Protein AF-A0A9X3HZ80-F1 (afdb_monomer_lite)

Organism: NCBI:txid2829491

Radius of gyration: 20.19 Å; chains: 1; bounding box: 44×36×80 Å

Foldseek 3Di:
DDDDDDDPPDPPPPPPQDFDWWWKWFFAPPDVQGKIKIWIWTARPVVQKIWTKIWIDRVPPPPADIFIWTKIWGWAWADDPPDPWIKIKTWIWTWGDAPPPDDCVVDDDDDIDTFKTKIFIATRSRATAFIWMWGAGPVRDIDIDGGTGMGID

Secondary structure (DSSP, 8-state):
-----------------SPEEEEEEEE-TT-TT--EEEEEEEEETTTTEEEEEEEEE-TT-TTSPPEEEEEEEEEEEE--TT-SS-EEEEEEEEEEPPPTT--GGGSSPP-----EEEEEEE-TT--EEEEEEEEE-TT--EEEEEEEEEEE-

Sequence (153 aa):
MSETSEVNELGQSSTSHKVEHREYRIATPGVLGGVEFNLTLSIHPKTGTVSGFGEVSHPSVHLDKPHFTKLNGDATPLCVMGESECNNLIVATGYPVMPGSWDPRFGPGPALLPNVELRLLVNSQYDGIVATYTYYTEDHTPVQMENIPVQTI

Structure (mmCIF, N/CA/C/O backbone):
data_AF-A0A9X3HZ80-F1
#
_entry.id   AF-A0A9X3HZ80-F1
#
loop_
_atom_site.group_PDB
_atom_site.id
_atom_site.type_symbol
_atom_site.label_atom_id
_atom_site.label_alt_id
_atom_site.label_comp_id
_atom_site.label_asym_id
_atom_site.label_entity_id
_atom_site.label_seq_id
_atom_site.pdbx_PDB_ins_code
_atom_site.Cartn_x
_atom_site.Cartn_y
_atom_site.Cartn_z
_atom_site.occupancy
_atom_site.B_iso_or_equiv
_atom_site.auth_seq_id
_atom_site.auth_comp_id
_atom_site.auth_asym_id
_atom_site.auth_atom_id
_atom_site.pdbx_PDB_model_num
ATOM 1 N N . MET A 1 1 ? -18.987 17.104 54.423 1.00 39.19 1 MET A N 1
ATOM 2 C CA . MET A 1 1 ? -20.116 17.061 53.475 1.00 39.19 1 MET A CA 1
ATOM 3 C C . MET A 1 1 ? -19.612 16.297 52.272 1.00 39.19 1 MET A C 1
ATOM 5 O O . MET A 1 1 ? -18.586 16.675 51.726 1.00 39.19 1 MET A O 1
ATOM 9 N N . SER A 1 2 ? -20.228 15.147 52.024 1.00 42.66 2 SER A N 1
ATOM 10 C CA . SER A 1 2 ? -19.913 14.222 50.939 1.00 42.66 2 SER A CA 1
ATOM 11 C C . SER A 1 2 ? -20.705 14.618 49.698 1.00 42.66 2 SER A C 1
ATOM 13 O O . SER A 1 2 ? -21.904 14.832 49.830 1.00 42.66 2 SER A O 1
ATOM 15 N N . GLU A 1 3 ? -20.069 14.622 48.532 1.00 38.84 3 GLU A N 1
ATOM 16 C CA . GLU A 1 3 ? -20.720 14.525 47.217 1.00 38.84 3 GLU A CA 1
ATOM 17 C C . GLU A 1 3 ? -19.867 13.544 46.395 1.00 38.84 3 GLU A C 1
ATOM 19 O O . GLU A 1 3 ? -18.717 13.828 46.078 1.00 38.84 3 GLU A O 1
ATOM 24 N N . THR A 1 4 ? -20.166 12.245 46.480 1.00 39.03 4 THR A N 1
ATOM 25 C CA . THR A 1 4 ? -20.924 11.440 45.498 1.00 39.03 4 THR A CA 1
ATOM 26 C C . THR A 1 4 ? -20.359 11.462 44.084 1.00 39.03 4 THR A C 1
ATOM 28 O O . THR A 1 4 ? -20.527 12.407 43.323 1.00 39.03 4 THR A O 1
ATOM 31 N N . SER A 1 5 ? -19.735 10.332 43.762 1.00 39.97 5 SER A N 1
ATOM 32 C CA . SER A 1 5 ? -19.430 9.817 42.438 1.00 39.97 5 SER A CA 1
ATOM 33 C C . SER A 1 5 ? -20.669 9.795 41.538 1.00 39.97 5 SER A C 1
ATOM 35 O O . SER A 1 5 ? -21.685 9.221 41.924 1.00 39.97 5 SER A O 1
ATOM 37 N N . GLU A 1 6 ? -20.545 10.293 40.310 1.00 39.06 6 GLU A N 1
ATOM 38 C CA . GLU A 1 6 ? -21.387 9.858 39.193 1.00 39.06 6 GLU A CA 1
ATOM 39 C C . GLU A 1 6 ? -20.539 8.998 38.256 1.00 39.06 6 GLU A C 1
ATOM 41 O O . GLU A 1 6 ? -19.657 9.466 37.535 1.00 39.06 6 GLU A O 1
ATOM 46 N N . VAL A 1 7 ? -20.790 7.693 38.331 1.00 42.41 7 VAL A N 1
ATOM 47 C CA . VAL A 1 7 ? -20.364 6.709 37.342 1.00 42.41 7 VAL A CA 1
ATOM 48 C C . VAL A 1 7 ? -21.317 6.875 36.166 1.00 42.41 7 VAL A C 1
ATOM 50 O O . VAL A 1 7 ? -22.486 6.517 36.277 1.00 42.41 7 VAL A O 1
ATOM 53 N N . ASN A 1 8 ? -20.847 7.449 35.060 1.00 38.00 8 ASN A N 1
ATOM 54 C CA . ASN A 1 8 ? -21.639 7.473 33.838 1.00 38.00 8 ASN A CA 1
ATOM 55 C C . ASN A 1 8 ? -21.397 6.157 33.085 1.00 38.00 8 ASN A C 1
ATOM 57 O O . ASN A 1 8 ? -20.407 5.992 32.369 1.00 38.00 8 ASN A O 1
ATOM 61 N N . GLU A 1 9 ? -22.282 5.191 33.324 1.00 44.97 9 GLU A N 1
ATOM 62 C CA . GLU A 1 9 ? -22.430 3.986 32.515 1.00 44.97 9 GLU A CA 1
ATOM 63 C C . GLU A 1 9 ? -22.947 4.384 31.133 1.00 44.97 9 GLU A C 1
ATOM 65 O O . GLU A 1 9 ? -24.131 4.644 30.965 1.00 44.97 9 GLU A O 1
ATOM 70 N N . LEU A 1 10 ? -22.046 4.455 30.154 1.00 39.66 10 LEU A N 1
ATOM 71 C CA . LEU A 1 10 ? -22.286 4.204 28.728 1.00 39.66 10 LEU A CA 1
ATOM 72 C C . LEU A 1 10 ? -20.930 4.339 28.033 1.00 39.66 10 LEU A C 1
ATOM 74 O O . LEU A 1 10 ? -20.505 5.427 27.651 1.00 39.66 10 LEU A O 1
ATOM 78 N N . GLY A 1 11 ? -20.226 3.211 27.912 1.00 37.47 11 GLY A N 1
ATOM 79 C CA . GLY A 1 11 ? -18.951 3.078 27.208 1.00 37.47 11 GLY A CA 1
ATOM 80 C C . GLY A 1 11 ? -19.094 3.287 25.702 1.00 37.47 11 GLY A C 1
ATOM 81 O O . GLY A 1 11 ? -18.886 2.369 24.914 1.00 37.47 11 GLY A O 1
ATOM 82 N N . GLN A 1 12 ? -19.454 4.498 25.288 1.00 34.72 12 GLN A N 1
ATOM 83 C CA . GLN A 1 12 ? -19.297 4.932 23.912 1.00 34.72 12 GLN A CA 1
ATOM 84 C C . GLN A 1 12 ? -17.836 5.328 23.726 1.00 34.72 12 GLN A C 1
ATOM 86 O O . GLN A 1 12 ? -17.422 6.445 24.034 1.00 34.72 12 GLN A O 1
ATOM 91 N N . SER A 1 13 ? -17.050 4.362 23.241 1.00 41.12 13 SER A N 1
ATOM 92 C CA . SER A 1 13 ? -15.762 4.625 22.606 1.00 41.12 13 SER A CA 1
ATOM 93 C C . SER A 1 13 ? -15.963 5.7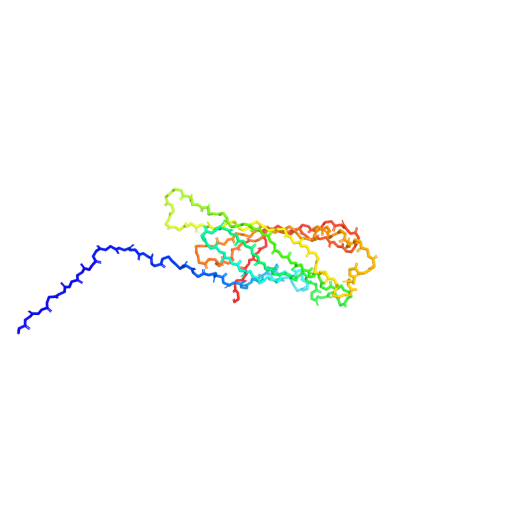72 21.622 1.00 41.12 13 SER A C 1
ATOM 95 O O . SER A 1 13 ? -16.807 5.683 20.726 1.00 41.12 13 SER A O 1
ATOM 97 N N . SER A 1 14 ? -15.259 6.883 21.834 1.00 40.44 14 SER A N 1
ATOM 98 C CA . SER A 1 14 ? -15.323 8.046 20.963 1.00 40.44 14 SER A CA 1
ATOM 99 C C . SER A 1 14 ? -14.805 7.633 19.588 1.00 40.44 14 SER A C 1
ATOM 101 O O . SER A 1 14 ? -13.603 7.658 19.331 1.00 40.44 14 SER A O 1
ATOM 103 N N . THR A 1 15 ? -15.698 7.196 18.703 1.00 48.59 15 THR A N 1
ATOM 104 C CA . THR A 1 15 ? -15.332 6.823 17.339 1.00 48.59 15 THR A CA 1
ATOM 105 C C . THR A 1 15 ? -14.765 8.057 16.655 1.00 48.59 15 THR A C 1
ATOM 107 O O . THR A 1 15 ? -15.499 9.008 16.376 1.00 48.59 15 THR A O 1
ATOM 110 N N . SER A 1 16 ? -13.449 8.054 16.440 1.00 49.38 16 SER A N 1
ATOM 111 C CA . SER A 1 16 ? -12.692 9.080 15.729 1.00 49.38 16 SER A CA 1
ATOM 112 C C . SER A 1 16 ? -13.382 9.373 14.394 1.00 49.38 16 SER A C 1
ATOM 114 O O . SER A 1 16 ? -13.438 8.537 13.499 1.00 49.38 16 SER A O 1
ATOM 116 N N . HIS A 1 17 ? -13.974 10.562 14.268 1.00 57.38 17 HIS A N 1
ATOM 117 C CA . HIS A 1 17 ? -14.507 11.083 13.001 1.00 57.38 17 HIS A CA 1
ATOM 118 C C . HIS A 1 17 ? -13.388 11.630 12.102 1.00 57.38 17 HIS A C 1
ATOM 120 O O . HIS A 1 17 ? -13.654 12.304 11.106 1.00 57.38 17 HIS A O 1
ATOM 126 N N . LYS A 1 18 ? -12.137 11.407 12.501 1.00 82.69 18 LYS A N 1
ATOM 127 C CA . LYS A 1 18 ? -10.953 11.968 11.887 1.00 82.69 18 LYS A CA 1
ATOM 128 C C . LYS A 1 18 ? -10.487 11.037 10.775 1.00 82.69 18 LYS A C 1
ATOM 130 O O . LYS A 1 18 ? -10.573 9.819 10.892 1.00 82.69 18 LYS A O 1
ATOM 135 N N . VAL A 1 19 ? -10.002 11.635 9.694 1.00 89.38 19 VAL A N 1
ATOM 136 C CA . VAL A 1 19 ? -9.210 10.907 8.705 1.00 89.38 19 VAL A CA 1
ATOM 137 C C . VAL A 1 19 ? -7.959 10.404 9.416 1.00 89.38 19 VAL A C 1
ATOM 139 O O . VAL A 1 19 ? -7.249 11.185 10.056 1.00 89.38 19 VAL A O 1
ATOM 142 N N . GLU A 1 20 ? -7.723 9.101 9.341 1.00 92.19 20 GLU A N 1
ATOM 143 C CA . GLU A 1 20 ? -6.539 8.478 9.916 1.00 92.19 20 GLU A CA 1
ATOM 144 C C . GLU A 1 20 ? -5.425 8.526 8.875 1.00 92.19 20 GLU A C 1
ATOM 146 O O . GLU A 1 20 ? -5.555 7.984 7.777 1.00 92.19 20 GLU A O 1
ATOM 151 N N . HIS A 1 21 ? -4.334 9.203 9.216 1.00 94.75 21 HIS A N 1
ATOM 152 C CA . HIS A 1 21 ? -3.118 9.207 8.414 1.00 94.75 21 HIS A CA 1
ATOM 153 C C . HIS A 1 21 ? -2.158 8.171 8.991 1.00 94.75 21 HIS A C 1
ATOM 155 O O . HIS A 1 21 ? -1.923 8.153 10.206 1.00 94.75 21 HIS A O 1
ATOM 161 N N . ARG A 1 22 ? -1.649 7.288 8.133 1.00 95.81 22 ARG A N 1
ATOM 162 C CA . ARG A 1 22 ? -0.720 6.222 8.514 1.00 95.81 22 ARG A CA 1
ATOM 163 C C . ARG A 1 22 ? 0.377 6.073 7.476 1.00 95.81 22 ARG A C 1
ATOM 165 O O . ARG A 1 22 ? 0.118 6.121 6.271 1.00 95.81 22 ARG A O 1
ATOM 172 N N . GLU A 1 23 ? 1.586 5.868 7.974 1.00 97.25 23 GLU A N 1
ATOM 173 C CA . GLU A 1 23 ? 2.748 5.517 7.177 1.00 97.25 23 GLU A CA 1
ATOM 174 C C . GLU A 1 23 ? 3.092 4.051 7.420 1.00 97.25 23 GLU A C 1
ATOM 176 O O . GLU A 1 23 ? 3.059 3.570 8.554 1.00 97.25 23 GLU A O 1
ATOM 181 N N . TYR A 1 24 ? 3.387 3.331 6.342 1.00 97.19 24 TYR A N 1
ATOM 182 C CA . TYR A 1 24 ? 3.745 1.922 6.405 1.00 97.19 24 TYR A CA 1
ATOM 183 C C . TYR A 1 24 ? 5.024 1.661 5.630 1.00 97.19 24 TYR A C 1
ATOM 185 O O . TYR A 1 24 ? 5.209 2.176 4.528 1.00 97.19 24 TYR A O 1
ATOM 193 N N . ARG A 1 25 ? 5.856 0.774 6.168 1.00 95.88 25 ARG A N 1
ATOM 194 C CA . ARG A 1 25 ? 6.965 0.150 5.453 1.00 95.88 25 ARG A CA 1
ATOM 195 C C . ARG A 1 25 ? 6.717 -1.340 5.332 1.00 95.88 25 ARG A C 1
ATOM 197 O O . ARG A 1 25 ? 6.588 -2.045 6.332 1.00 95.88 25 ARG A O 1
ATOM 204 N N . ILE A 1 26 ? 6.663 -1.815 4.095 1.00 95.44 26 ILE A N 1
ATOM 205 C CA . ILE A 1 26 ? 6.499 -3.224 3.750 1.00 95.44 26 ILE A CA 1
ATOM 206 C C . ILE A 1 26 ? 7.837 -3.709 3.205 1.00 95.44 26 ILE A C 1
ATOM 208 O O . ILE A 1 26 ? 8.241 -3.336 2.104 1.00 95.44 26 ILE A O 1
ATOM 212 N N . ALA A 1 27 ? 8.543 -4.522 3.981 1.00 92.88 27 ALA A N 1
ATOM 213 C CA . ALA A 1 27 ? 9.862 -5.017 3.611 1.00 92.88 27 ALA A CA 1
ATOM 214 C C . ALA A 1 27 ? 10.071 -6.425 4.162 1.00 92.88 27 ALA A C 1
ATOM 216 O O . ALA A 1 27 ? 9.600 -6.756 5.252 1.00 92.88 27 ALA A O 1
ATOM 217 N N . THR A 1 28 ? 10.807 -7.256 3.423 1.00 84.94 28 THR A N 1
ATOM 218 C CA . THR A 1 28 ? 11.147 -8.602 3.902 1.00 84.94 28 THR A CA 1
ATOM 219 C C . THR A 1 28 ? 12.203 -8.489 5.009 1.00 84.94 28 THR A C 1
ATOM 221 O O . THR A 1 28 ? 13.305 -8.000 4.740 1.00 84.94 28 THR A O 1
ATOM 224 N N . PRO A 1 29 ? 11.925 -8.929 6.251 1.00 76.62 29 PRO A N 1
ATOM 225 C CA . PRO A 1 29 ? 12.876 -8.788 7.347 1.00 76.62 29 PRO A CA 1
ATOM 226 C C . PRO A 1 29 ? 14.183 -9.531 7.067 1.00 76.62 29 PRO A C 1
ATOM 228 O O . PRO A 1 29 ? 14.177 -10.674 6.615 1.00 76.62 29 PRO A O 1
ATOM 231 N N . GLY A 1 30 ? 15.316 -8.892 7.365 1.00 73.81 30 GLY A N 1
ATOM 232 C CA . GLY A 1 30 ? 16.637 -9.520 7.260 1.00 73.81 30 GLY A CA 1
ATOM 233 C C . GLY A 1 30 ? 17.168 -9.707 5.834 1.00 73.81 30 GLY A C 1
ATOM 234 O O . GLY A 1 30 ? 18.281 -10.206 5.678 1.00 73.81 30 GLY A O 1
ATOM 235 N N . VAL A 1 31 ? 16.433 -9.278 4.803 1.00 80.94 31 VAL A N 1
ATOM 236 C CA . VAL A 1 31 ? 16.912 -9.297 3.415 1.00 80.94 31 VAL A CA 1
ATOM 237 C C . VAL A 1 31 ? 17.559 -7.956 3.092 1.00 80.94 31 VAL A C 1
ATOM 239 O O . VAL A 1 31 ? 16.886 -6.980 2.764 1.00 80.94 31 VAL A O 1
ATOM 242 N N . LEU A 1 32 ? 18.888 -7.900 3.191 1.00 75.12 32 LEU A N 1
ATOM 243 C CA . LEU A 1 32 ? 19.647 -6.722 2.777 1.00 75.12 32 LEU A CA 1
ATOM 244 C C . LEU A 1 32 ? 19.458 -6.489 1.276 1.00 75.12 32 LEU A C 1
ATOM 246 O O . LEU A 1 32 ? 19.802 -7.346 0.464 1.00 75.12 32 LEU A O 1
ATOM 250 N N . GLY A 1 33 ? 18.929 -5.320 0.916 1.00 76.12 33 GLY A N 1
ATOM 251 C CA . GLY A 1 33 ? 18.688 -4.965 -0.480 1.00 76.12 33 GLY A CA 1
ATOM 252 C C . GLY A 1 33 ? 17.425 -5.518 -1.109 1.00 76.12 33 GLY A C 1
ATOM 253 O O . GLY A 1 33 ? 17.280 -5.403 -2.325 1.00 76.12 33 GLY A O 1
ATOM 254 N N . GLY A 1 34 ? 16.553 -6.141 -0.314 1.00 84.69 34 GLY A N 1
ATOM 255 C CA . GLY A 1 34 ? 15.253 -6.596 -0.784 1.00 84.69 34 GLY A CA 1
ATOM 256 C C . GLY A 1 34 ? 14.356 -5.433 -1.202 1.00 84.69 34 GLY A C 1
ATOM 257 O O . GLY A 1 34 ? 14.612 -4.282 -0.858 1.00 84.69 34 GLY A O 1
ATOM 258 N N . VAL A 1 35 ? 13.293 -5.755 -1.935 1.00 90.00 35 VAL A N 1
ATOM 259 C CA . VAL A 1 35 ? 12.263 -4.784 -2.313 1.00 90.00 35 VAL A CA 1
ATOM 260 C C . VAL A 1 35 ? 11.644 -4.177 -1.057 1.00 90.00 35 VAL A C 1
ATOM 262 O O . VAL A 1 35 ? 11.242 -4.905 -0.141 1.00 90.00 35 VAL A O 1
ATOM 265 N N . GLU A 1 36 ? 11.538 -2.855 -1.037 1.00 93.00 36 GLU A N 1
ATOM 266 C CA . GLU A 1 36 ? 10.818 -2.113 -0.010 1.00 93.00 36 GLU A CA 1
ATOM 267 C C . GLU A 1 36 ? 9.657 -1.360 -0.645 1.00 93.00 36 GLU A C 1
ATOM 269 O O . GLU A 1 36 ? 9.813 -0.732 -1.692 1.00 93.00 36 GLU A O 1
ATOM 274 N N . PHE A 1 37 ? 8.497 -1.400 0.006 1.00 95.50 37 PHE A N 1
ATOM 275 C CA . PHE A 1 37 ? 7.336 -0.620 -0.390 1.00 95.50 37 PHE A CA 1
ATOM 276 C C . PHE A 1 37 ? 6.906 0.293 0.759 1.00 95.50 37 PHE A C 1
ATOM 278 O O . PHE A 1 37 ? 6.362 -0.162 1.768 1.00 95.50 37 PHE A O 1
ATOM 285 N N . ASN A 1 38 ? 7.183 1.586 0.598 1.00 96.31 38 ASN A N 1
ATOM 286 C CA . ASN A 1 38 ? 6.800 2.629 1.543 1.00 96.31 38 ASN A CA 1
ATOM 287 C C . ASN A 1 38 ? 5.456 3.225 1.128 1.00 96.31 38 ASN A C 1
ATOM 289 O O . ASN A 1 38 ? 5.234 3.496 -0.051 1.00 96.31 38 ASN A O 1
ATOM 293 N N . LEU A 1 39 ? 4.561 3.423 2.089 1.00 97.38 39 LEU A N 1
ATOM 294 C CA . LEU A 1 39 ? 3.192 3.872 1.872 1.00 97.38 39 LEU A CA 1
ATOM 295 C C . LEU A 1 39 ? 2.853 5.030 2.799 1.00 97.38 39 LEU A C 1
ATOM 297 O O . LEU A 1 39 ? 3.147 4.979 3.989 1.00 97.38 39 LEU A O 1
ATOM 301 N N . THR A 1 40 ? 2.110 5.999 2.279 1.00 97.81 40 THR A N 1
ATOM 302 C CA . THR A 1 40 ? 1.428 7.022 3.076 1.00 97.81 40 THR A CA 1
ATOM 303 C C . THR A 1 40 ? -0.047 6.991 2.714 1.00 97.81 40 THR A C 1
ATOM 305 O O . THR A 1 40 ? -0.425 7.376 1.604 1.00 97.81 40 THR A O 1
ATOM 308 N N . LEU A 1 41 ? -0.890 6.520 3.635 1.00 97.38 41 LEU A N 1
ATOM 309 C CA . LEU A 1 41 ? -2.325 6.346 3.420 1.00 97.38 41 LEU A CA 1
ATOM 310 C C . LEU A 1 41 ? -3.139 7.310 4.285 1.00 97.38 41 LEU A C 1
ATOM 312 O O . LEU A 1 41 ? -2.831 7.571 5.445 1.00 97.38 41 LEU A O 1
ATOM 316 N N . SER A 1 42 ? -4.212 7.822 3.694 1.00 97.25 42 SER A N 1
ATOM 317 C CA . SER A 1 42 ? -5.297 8.541 4.355 1.00 97.25 42 SER A CA 1
ATOM 318 C C . SER A 1 42 ? -6.537 7.663 4.305 1.00 97.25 42 SER A C 1
ATOM 320 O O . SER A 1 42 ? -7.053 7.358 3.225 1.00 97.25 42 SER A O 1
ATOM 322 N N . ILE A 1 43 ? -6.998 7.246 5.474 1.00 95.44 43 ILE A N 1
ATOM 323 C CA . ILE A 1 43 ? -8.074 6.279 5.641 1.00 95.44 43 ILE A CA 1
ATOM 324 C C . ILE A 1 43 ? -9.275 7.015 6.213 1.00 95.44 43 ILE A C 1
ATOM 326 O O . ILE A 1 43 ? -9.158 7.741 7.201 1.00 95.44 43 ILE A 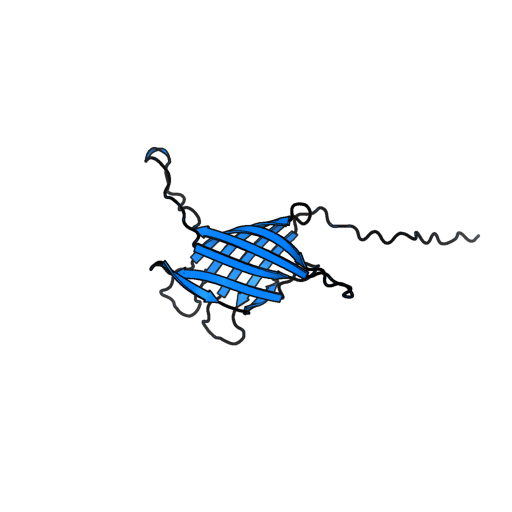O 1
ATOM 330 N N . HIS A 1 44 ? -10.432 6.847 5.579 1.00 94.06 44 HIS A N 1
ATOM 331 C CA . HIS A 1 44 ? -11.684 7.459 6.004 1.00 94.06 44 HIS A CA 1
ATOM 332 C C . HIS A 1 44 ? -12.589 6.378 6.608 1.00 94.06 44 HIS A C 1
ATOM 334 O O . HIS A 1 44 ? -13.313 5.713 5.865 1.00 94.06 44 HIS A O 1
ATOM 340 N N . PRO A 1 45 ? -12.617 6.201 7.944 1.00 87.44 45 PRO A N 1
ATOM 341 C CA . PRO A 1 45 ? -13.303 5.063 8.564 1.00 87.44 45 PRO A CA 1
ATOM 342 C C . PRO A 1 45 ? -14.812 5.018 8.285 1.00 87.44 45 PRO A C 1
ATOM 344 O O . PRO A 1 45 ? -15.415 3.953 8.300 1.00 87.44 45 PRO A O 1
ATOM 347 N N . LYS A 1 46 ? -15.437 6.175 8.024 1.00 87.12 46 LYS A N 1
ATOM 348 C CA . LYS A 1 46 ? -16.880 6.270 7.754 1.00 87.12 46 LYS A CA 1
ATOM 349 C C . LYS A 1 46 ? -17.273 5.809 6.359 1.00 87.12 46 LYS A C 1
ATOM 351 O O . LYS A 1 46 ? -18.314 5.187 6.192 1.00 87.12 46 LYS A O 1
ATOM 356 N N . THR A 1 47 ? -16.495 6.204 5.361 1.00 91.56 47 THR A N 1
ATOM 357 C CA . THR A 1 47 ? -16.767 5.874 3.958 1.00 91.56 47 THR A CA 1
ATOM 358 C C . THR A 1 47 ? -16.086 4.576 3.553 1.00 91.56 47 THR A C 1
ATOM 360 O O . THR A 1 47 ? -16.404 4.041 2.501 1.00 91.56 47 THR A O 1
ATOM 363 N N . GLY A 1 48 ? -15.136 4.093 4.360 1.00 91.06 48 GLY A N 1
ATOM 364 C CA . GLY A 1 48 ? -14.246 3.002 3.996 1.00 91.06 48 GLY A CA 1
ATOM 365 C C . GLY A 1 48 ? -13.226 3.411 2.937 1.00 91.06 48 GLY A C 1
ATOM 366 O O . GLY A 1 48 ? -12.441 2.581 2.525 1.00 91.06 48 GLY A O 1
ATOM 367 N N . THR A 1 49 ? -13.178 4.664 2.486 1.00 96.31 49 THR A N 1
ATOM 368 C CA . THR A 1 49 ? -12.310 5.036 1.362 1.00 96.31 49 THR A CA 1
ATOM 369 C C . THR A 1 49 ? -10.871 5.252 1.814 1.00 96.31 49 THR A C 1
ATOM 371 O O . THR A 1 49 ? -10.609 5.946 2.805 1.00 96.31 49 THR A O 1
ATOM 374 N N . VAL A 1 50 ? -9.932 4.735 1.031 1.00 96.94 50 VAL A N 1
ATOM 375 C CA . VAL A 1 50 ? -8.491 4.875 1.233 1.00 96.94 50 VAL A CA 1
ATOM 376 C C . VAL A 1 50 ? -7.883 5.588 0.036 1.00 96.94 50 VAL A C 1
ATOM 378 O O . VAL A 1 50 ? -8.148 5.261 -1.119 1.00 96.94 50 VAL A O 1
ATOM 381 N N . SER A 1 51 ? -7.031 6.565 0.312 1.00 97.50 51 SER A N 1
ATOM 382 C CA . SER A 1 51 ? -6.255 7.259 -0.713 1.00 97.50 51 SER A CA 1
ATOM 383 C C . SER A 1 51 ? -4.856 7.526 -0.202 1.00 97.50 51 SER A C 1
ATOM 385 O O . SER A 1 51 ? -4.683 7.773 0.989 1.00 97.50 51 SER A O 1
ATOM 387 N N . GLY A 1 52 ? -3.863 7.537 -1.077 1.00 96.56 52 GLY A N 1
ATOM 388 C CA . GLY A 1 52 ? -2.501 7.775 -0.640 1.00 96.56 52 GLY A CA 1
ATOM 389 C C . GLY A 1 52 ? -1.483 7.710 -1.755 1.00 96.56 52 GLY A C 1
ATOM 390 O O . GLY A 1 52 ? -1.812 7.775 -2.941 1.00 96.56 52 GLY A O 1
ATOM 391 N N . PHE A 1 53 ? -0.237 7.561 -1.342 1.00 97.19 53 PHE A N 1
ATOM 392 C CA . PHE A 1 53 ? 0.900 7.397 -2.229 1.00 97.19 53 PHE A CA 1
ATOM 393 C C . PHE A 1 53 ? 1.753 6.236 -1.756 1.00 97.19 53 PHE A C 1
ATOM 395 O O . PHE A 1 53 ? 1.707 5.848 -0.587 1.00 97.19 53 PHE A O 1
ATOM 402 N N . GLY A 1 54 ? 2.523 5.689 -2.682 1.00 96.12 54 GLY A N 1
ATOM 403 C CA . GLY A 1 54 ? 3.489 4.663 -2.376 1.00 96.12 54 GLY A CA 1
ATOM 404 C C . GLY A 1 54 ? 4.713 4.733 -3.273 1.00 96.12 54 GLY A C 1
ATOM 405 O O . GLY A 1 54 ? 4.665 5.277 -4.379 1.00 96.12 54 GLY A O 1
ATOM 406 N N . GLU A 1 55 ? 5.798 4.161 -2.775 1.00 95.06 55 GLU A N 1
ATOM 407 C CA . GLU A 1 55 ? 7.085 4.062 -3.447 1.00 95.06 55 GLU A CA 1
ATOM 408 C C . GLU A 1 55 ? 7.632 2.645 -3.282 1.00 95.06 55 GLU A C 1
ATOM 410 O O . GLU A 1 55 ? 7.960 2.230 -2.168 1.00 95.06 55 GLU A O 1
ATOM 415 N N . VAL A 1 56 ? 7.735 1.913 -4.392 1.00 93.00 56 VAL A N 1
ATOM 416 C CA . VAL A 1 56 ? 8.452 0.633 -4.437 1.00 93.00 56 VAL A CA 1
ATOM 417 C C . VAL A 1 56 ? 9.896 0.914 -4.841 1.00 93.00 56 VAL A C 1
ATOM 419 O O . VAL A 1 56 ? 10.131 1.517 -5.888 1.00 93.00 56 VAL A O 1
ATOM 422 N N . SER A 1 57 ? 10.865 0.493 -4.033 1.00 91.00 57 SER A N 1
ATOM 423 C CA . SER A 1 57 ? 12.292 0.720 -4.284 1.00 91.00 57 SER A CA 1
ATOM 424 C C . SER A 1 57 ? 13.139 -0.527 -4.018 1.00 91.00 57 SER A C 1
ATOM 426 O O . SER A 1 57 ? 12.757 -1.412 -3.250 1.00 91.00 57 SER A O 1
ATOM 428 N N . HIS A 1 58 ? 14.313 -0.577 -4.655 1.00 86.12 58 HIS A N 1
ATOM 429 C CA . HIS A 1 58 ? 15.326 -1.620 -4.481 1.00 86.12 58 HIS A CA 1
ATOM 430 C C . HIS A 1 58 ? 16.618 -0.995 -3.932 1.00 86.12 58 HIS A C 1
ATOM 432 O O . HIS A 1 58 ? 17.493 -0.610 -4.710 1.00 86.12 58 HIS A O 1
ATOM 438 N N . PRO A 1 59 ? 16.788 -0.901 -2.601 1.00 75.19 59 PRO A N 1
ATOM 439 C CA . PRO A 1 59 ? 17.890 -0.155 -1.989 1.00 75.19 59 PRO A CA 1
ATOM 440 C C . PRO A 1 59 ? 19.291 -0.602 -2.433 1.00 75.19 59 PRO A C 1
ATOM 442 O O . PRO A 1 59 ? 20.218 0.205 -2.445 1.00 75.19 59 PRO A O 1
ATOM 445 N N . SER A 1 60 ? 19.461 -1.875 -2.811 1.00 68.75 60 SER A N 1
ATOM 446 C CA . SER A 1 60 ? 20.758 -2.419 -3.248 1.00 68.75 60 SER A CA 1
ATOM 447 C C . SER A 1 60 ? 20.983 -2.410 -4.758 1.00 68.75 60 SER A C 1
ATOM 449 O O . SER A 1 60 ? 22.093 -2.709 -5.199 1.00 68.75 60 SER A O 1
ATOM 451 N N . VAL A 1 61 ? 19.976 -2.069 -5.566 1.00 66.38 61 VAL A N 1
ATOM 452 C CA . VAL A 1 61 ? 20.105 -2.009 -7.026 1.00 66.38 61 VAL A CA 1
ATOM 453 C C . VAL A 1 61 ? 20.168 -0.543 -7.430 1.00 66.38 61 VAL A C 1
ATOM 455 O O . VAL A 1 61 ? 19.168 0.079 -7.755 1.00 66.38 61 VAL A O 1
ATOM 458 N N . HIS A 1 62 ? 21.377 0.021 -7.429 1.00 57.34 62 HIS A N 1
ATOM 459 C CA . HIS A 1 62 ? 21.627 1.450 -7.682 1.00 57.34 62 HIS A CA 1
ATOM 460 C C . HIS A 1 62 ? 21.146 1.952 -9.068 1.00 57.34 62 HIS A C 1
ATOM 462 O O . HIS A 1 62 ? 21.157 3.155 -9.338 1.00 57.34 62 HIS A O 1
ATOM 468 N N . LEU A 1 63 ? 20.767 1.035 -9.960 1.00 59.03 63 LEU A N 1
ATOM 469 C CA . LEU A 1 63 ? 20.275 1.314 -11.309 1.00 59.03 63 LEU A CA 1
ATOM 470 C C . LEU A 1 63 ? 18.749 1.292 -11.418 1.00 59.03 63 LEU A C 1
ATOM 472 O O . LEU A 1 63 ? 18.234 1.778 -12.423 1.00 59.03 63 LEU A O 1
ATOM 476 N N . ASP A 1 64 ? 18.043 0.747 -10.426 1.00 68.56 64 ASP A N 1
ATOM 477 C CA . ASP A 1 64 ? 16.595 0.618 -10.502 1.00 68.56 64 ASP A CA 1
ATOM 478 C C . ASP A 1 64 ? 15.928 1.867 -9.926 1.00 68.56 64 ASP A C 1
ATOM 480 O O . ASP A 1 64 ? 16.220 2.298 -8.805 1.00 68.56 64 ASP A O 1
ATOM 484 N N . LYS A 1 65 ? 15.078 2.509 -10.726 1.00 76.25 65 LYS A N 1
ATOM 485 C CA . LYS A 1 65 ? 14.395 3.730 -10.296 1.00 76.25 65 LYS A CA 1
ATOM 486 C C . LYS A 1 65 ? 13.238 3.359 -9.372 1.00 76.25 65 LYS A C 1
ATOM 488 O O . LYS A 1 65 ? 12.543 2.384 -9.642 1.00 76.25 65 LYS A O 1
ATOM 493 N N . PRO A 1 66 ? 12.962 4.156 -8.328 1.00 84.12 66 PRO A N 1
ATOM 494 C CA . PRO A 1 66 ? 11.778 3.926 -7.519 1.00 84.12 66 PRO A CA 1
ATOM 495 C C . PRO A 1 66 ? 10.500 4.035 -8.358 1.00 84.12 66 PRO A C 1
ATOM 497 O O . PRO A 1 66 ? 10.338 4.959 -9.164 1.00 84.12 66 PRO A O 1
ATOM 500 N N . HIS A 1 67 ? 9.571 3.109 -8.139 1.00 88.12 67 HIS A N 1
ATOM 501 C CA . HIS A 1 67 ? 8.252 3.131 -8.753 1.00 88.12 67 HIS A CA 1
ATOM 502 C C . HIS A 1 67 ? 7.287 3.888 -7.846 1.00 88.12 67 HIS A C 1
ATOM 504 O O . HIS A 1 67 ? 6.824 3.374 -6.825 1.00 88.12 67 HIS A O 1
ATOM 510 N N . PHE A 1 68 ? 6.956 5.114 -8.242 1.00 92.19 68 PHE A N 1
ATOM 511 C CA . PHE A 1 68 ? 5.972 5.930 -7.539 1.00 92.19 68 PHE A CA 1
ATOM 512 C C . PHE A 1 68 ? 4.554 5.606 -7.995 1.00 92.19 68 PHE A C 1
ATOM 514 O O . PHE A 1 68 ? 4.266 5.463 -9.189 1.00 92.19 68 PHE A O 1
ATOM 521 N N . THR A 1 69 ? 3.641 5.542 -7.036 1.00 94.56 69 THR A N 1
ATOM 522 C CA . THR A 1 69 ? 2.237 5.259 -7.297 1.00 94.56 69 THR A CA 1
ATOM 523 C C . THR A 1 69 ? 1.318 6.129 -6.450 1.00 94.56 69 THR A C 1
ATOM 525 O O . THR A 1 69 ? 1.604 6.435 -5.292 1.00 94.56 69 THR A O 1
ATOM 528 N N . LYS A 1 70 ? 0.194 6.542 -7.034 1.00 95.88 70 LYS A N 1
ATOM 529 C CA . LYS A 1 70 ? -0.943 7.117 -6.320 1.00 95.88 70 LYS A CA 1
ATOM 530 C C . LYS A 1 70 ? -1.973 6.018 -6.101 1.00 95.88 70 LYS A C 1
ATOM 532 O O . LYS A 1 70 ? -2.503 5.472 -7.066 1.00 95.88 70 LYS A O 1
ATOM 537 N N . LEU A 1 71 ? -2.281 5.740 -4.842 1.00 97.25 71 LEU A N 1
ATOM 538 C CA . LEU A 1 71 ? -3.173 4.667 -4.418 1.00 97.25 71 LEU A CA 1
ATOM 539 C C . LEU A 1 71 ? -4.575 5.205 -4.166 1.00 97.25 71 LEU A C 1
ATOM 541 O O . LEU A 1 71 ? -4.742 6.225 -3.497 1.00 97.25 71 LEU A O 1
ATOM 545 N N . ASN A 1 72 ? -5.576 4.485 -4.663 1.00 97.31 72 ASN A N 1
ATOM 546 C CA . ASN A 1 72 ? -6.972 4.672 -4.282 1.00 97.31 72 ASN A CA 1
ATOM 547 C C . ASN A 1 72 ? -7.611 3.302 -4.073 1.00 97.31 72 ASN A C 1
ATOM 549 O O . ASN A 1 72 ? -7.311 2.357 -4.804 1.00 97.31 72 ASN A O 1
ATOM 553 N N . GLY A 1 73 ? -8.480 3.191 -3.081 1.00 97.12 73 GLY A N 1
ATOM 554 C CA . GLY A 1 73 ? -9.081 1.923 -2.720 1.00 97.12 73 GLY A CA 1
ATOM 555 C C . GLY A 1 73 ? -10.040 2.039 -1.557 1.00 97.12 73 GLY A C 1
ATOM 556 O O . GLY A 1 73 ? -10.479 3.134 -1.206 1.00 97.12 73 GLY A O 1
ATOM 557 N N . ASP A 1 74 ? -10.301 0.899 -0.934 1.00 97.31 74 ASP A N 1
ATOM 558 C CA . ASP A 1 74 ? -11.288 0.755 0.123 1.00 97.31 74 ASP A CA 1
ATOM 559 C C . ASP A 1 74 ? -10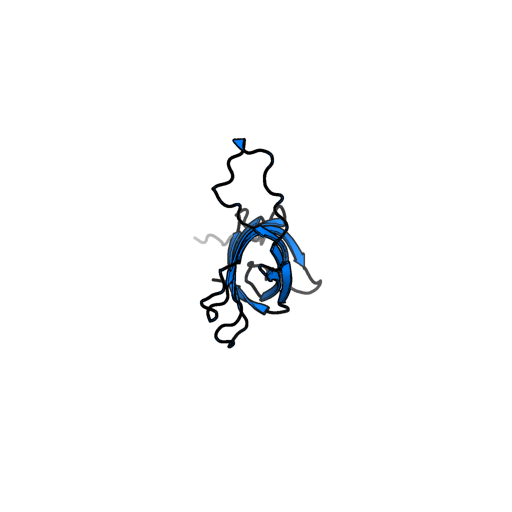.738 -0.087 1.283 1.00 97.31 74 ASP A C 1
ATOM 561 O O . ASP A 1 74 ? -9.924 -0.993 1.102 1.00 97.31 74 ASP A O 1
ATOM 565 N N . ALA A 1 75 ? -11.202 0.213 2.488 1.00 95.50 75 ALA A N 1
ATOM 566 C CA . ALA A 1 75 ? -10.963 -0.488 3.733 1.00 95.50 75 ALA A CA 1
ATOM 567 C C . ALA A 1 75 ? -12.254 -1.205 4.132 1.00 95.50 75 ALA A C 1
ATOM 569 O O . ALA A 1 75 ? -13.290 -0.577 4.353 1.00 95.50 75 ALA A O 1
ATOM 570 N N . THR A 1 76 ? -12.183 -2.529 4.228 1.00 93.69 76 THR A N 1
ATOM 571 C CA . THR A 1 76 ? -13.307 -3.375 4.632 1.00 93.69 76 THR A CA 1
ATOM 572 C C . THR A 1 76 ? -13.025 -3.983 6.005 1.00 93.69 76 THR A C 1
ATOM 574 O O . THR A 1 76 ? -11.991 -4.638 6.163 1.00 93.69 76 THR A O 1
ATOM 577 N N . PRO A 1 77 ? -13.918 -3.817 6.996 1.00 90.69 77 PRO A N 1
ATOM 578 C CA . PRO A 1 77 ? -13.745 -4.441 8.299 1.00 90.69 77 PRO A CA 1
ATOM 579 C C . PRO A 1 77 ? -13.920 -5.961 8.202 1.00 90.69 77 PRO A C 1
ATOM 581 O O . PRO A 1 77 ? -14.871 -6.470 7.608 1.00 90.69 77 PRO A O 1
ATOM 584 N N . LEU A 1 78 ? -13.001 -6.684 8.829 1.00 89.25 78 LEU A N 1
ATOM 585 C CA . LEU A 1 78 ? -12.994 -8.128 9.009 1.00 89.25 78 LEU A CA 1
ATOM 586 C C . LEU A 1 78 ? -13.170 -8.424 10.501 1.00 89.25 78 LEU A C 1
ATOM 588 O O . LEU A 1 78 ? -12.204 -8.525 11.257 1.00 89.25 78 LEU A O 1
ATOM 592 N N . CYS A 1 79 ? -14.427 -8.540 10.923 1.00 86.69 79 CYS A N 1
ATOM 593 C CA . CYS A 1 79 ? -14.786 -8.919 12.285 1.00 86.69 79 CYS A CA 1
ATOM 594 C C . CYS A 1 79 ? -15.101 -10.416 12.333 1.00 86.69 79 CYS A C 1
ATOM 596 O O . CYS A 1 79 ? -16.086 -10.865 11.740 1.00 86.69 79 CYS A O 1
ATOM 598 N N . VAL A 1 80 ? -14.287 -11.190 13.049 1.00 79.06 80 VAL A N 1
ATOM 599 C CA . VAL A 1 80 ? -14.577 -12.602 13.318 1.00 79.06 80 VAL A CA 1
ATOM 600 C C . VAL A 1 80 ? -15.439 -12.691 14.574 1.00 79.06 80 VAL A C 1
ATOM 602 O O . VAL A 1 80 ? -15.123 -12.111 15.611 1.00 79.06 80 VAL A O 1
ATOM 605 N N . MET A 1 81 ? -16.563 -13.406 14.489 1.00 78.25 81 MET A N 1
ATOM 606 C CA . MET A 1 81 ? -17.475 -13.562 15.621 1.00 78.25 81 MET A CA 1
ATOM 607 C C . MET A 1 81 ? -16.767 -14.286 16.777 1.00 78.25 81 MET A C 1
ATOM 609 O O . MET A 1 81 ? -16.347 -15.430 16.621 1.00 78.25 81 MET A O 1
ATOM 613 N N . GLY A 1 82 ? -16.670 -13.629 17.934 1.00 71.62 82 GLY A N 1
ATOM 614 C CA . GLY A 1 82 ? -15.996 -14.157 19.126 1.00 71.62 82 GLY A CA 1
ATOM 615 C C . GLY A 1 82 ? -14.628 -13.532 19.413 1.00 71.62 82 GLY A C 1
ATOM 616 O O . GLY A 1 82 ? -14.110 -13.733 20.509 1.00 71.62 82 GLY A O 1
ATOM 617 N N . GLU A 1 83 ? -14.077 -12.738 18.493 1.00 76.00 83 GLU A N 1
ATOM 618 C CA . GLU A 1 83 ? -12.898 -11.912 18.762 1.00 76.00 83 GLU A CA 1
ATOM 619 C C . GLU A 1 83 ? -13.308 -10.523 19.262 1.00 76.00 83 GLU A C 1
ATOM 621 O O . G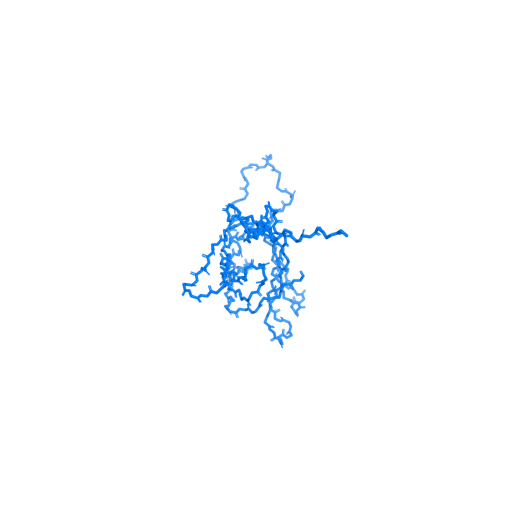LU A 1 83 ? -14.327 -9.962 18.851 1.00 76.00 83 GLU A O 1
ATOM 626 N N . SER A 1 84 ? -12.523 -9.972 20.189 1.00 72.31 84 SER A N 1
ATOM 627 C CA . SER A 1 84 ? -12.757 -8.641 20.759 1.00 72.31 84 SER A CA 1
ATOM 628 C C . SER A 1 84 ? -12.307 -7.504 19.842 1.00 72.31 84 SER A C 1
ATOM 630 O O . SER A 1 84 ? -12.702 -6.361 20.060 1.00 72.31 84 SER A O 1
ATOM 632 N N . GLU A 1 85 ? -11.484 -7.799 18.836 1.00 77.75 85 GLU A N 1
ATOM 633 C CA . GLU A 1 85 ? -10.887 -6.813 17.939 1.00 77.75 85 GLU A CA 1
ATOM 634 C C . GLU A 1 85 ? -11.177 -7.182 16.481 1.00 77.75 85 GLU A C 1
ATOM 636 O O . GLU A 1 85 ? -11.067 -8.339 16.087 1.00 77.75 85 GLU A O 1
ATOM 641 N N . CYS A 1 86 ? -11.561 -6.191 15.673 1.00 85.19 86 CYS A N 1
ATOM 642 C CA . CYS A 1 86 ? -11.732 -6.368 14.234 1.00 85.19 86 CYS A CA 1
ATOM 643 C C . CYS A 1 86 ? -10.472 -5.918 13.500 1.00 85.19 86 CYS A C 1
ATOM 645 O O . CYS A 1 86 ? -9.956 -4.827 13.753 1.00 85.19 86 CYS A O 1
ATOM 647 N N . ASN A 1 87 ? -10.035 -6.715 12.531 1.00 91.69 87 ASN A N 1
ATOM 648 C CA . ASN A 1 87 ? -9.031 -6.282 11.567 1.00 91.69 87 ASN A CA 1
ATOM 649 C C . ASN A 1 87 ? -9.707 -5.514 10.426 1.00 91.69 87 ASN A C 1
ATOM 651 O O . ASN A 1 87 ? -10.918 -5.604 10.237 1.00 91.69 87 ASN A O 1
ATOM 655 N N . ASN A 1 88 ? -8.938 -4.775 9.637 1.00 93.88 88 ASN A N 1
ATOM 656 C CA . ASN A 1 88 ? -9.408 -4.164 8.400 1.00 93.88 88 ASN A CA 1
ATOM 657 C C . ASN A 1 88 ? -8.539 -4.644 7.239 1.00 93.88 88 ASN A C 1
ATOM 659 O O . ASN A 1 88 ? -7.315 -4.712 7.344 1.00 93.88 88 ASN A O 1
ATOM 663 N N . LEU A 1 89 ? -9.178 -4.970 6.121 1.00 96.19 89 LEU A N 1
ATOM 664 C CA . LEU A 1 89 ? -8.503 -5.252 4.864 1.00 96.19 89 LEU A CA 1
ATOM 665 C C . LEU A 1 89 ? -8.592 -4.024 3.969 1.00 96.19 89 LEU A C 1
ATOM 667 O O . LEU A 1 89 ? -9.674 -3.652 3.520 1.00 96.19 89 LEU A O 1
ATOM 671 N N . ILE A 1 90 ? -7.444 -3.423 3.696 1.00 97.06 90 ILE A N 1
ATOM 672 C CA . ILE A 1 90 ? -7.290 -2.351 2.723 1.00 97.06 90 ILE A CA 1
ATOM 673 C C . ILE A 1 90 ? -6.970 -2.987 1.373 1.00 97.06 90 ILE A C 1
ATOM 675 O O . ILE A 1 90 ? -5.971 -3.692 1.235 1.00 97.06 90 ILE A O 1
ATOM 679 N N . VAL A 1 91 ? -7.805 -2.726 0.373 1.00 98.06 91 VAL A N 1
ATOM 680 C CA . VAL A 1 91 ? -7.569 -3.105 -1.022 1.00 98.06 91 VAL A CA 1
ATOM 681 C C . VAL A 1 91 ? -7.434 -1.828 -1.829 1.00 98.06 91 VAL A C 1
ATOM 683 O O . VAL A 1 91 ? -8.368 -1.033 -1.872 1.00 98.06 91 VAL A O 1
ATOM 686 N N . ALA A 1 92 ? -6.281 -1.615 -2.458 1.00 97.75 92 ALA A N 1
ATOM 687 C CA . ALA A 1 92 ? -6.014 -0.408 -3.227 1.00 97.75 92 ALA A CA 1
ATOM 688 C C . ALA A 1 92 ? -5.362 -0.712 -4.572 1.00 97.75 92 ALA A C 1
ATOM 690 O O . ALA A 1 92 ? -4.547 -1.624 -4.706 1.00 97.75 92 ALA A O 1
ATOM 691 N N . THR A 1 93 ? -5.702 0.103 -5.564 1.00 97.62 93 THR A N 1
ATOM 692 C CA . THR A 1 93 ? -5.072 0.099 -6.880 1.00 97.62 93 THR A CA 1
ATOM 693 C C . THR A 1 93 ? -4.259 1.374 -7.037 1.00 97.62 93 THR A C 1
ATOM 695 O O . THR A 1 93 ? -4.726 2.484 -6.762 1.00 97.62 93 THR A O 1
ATOM 698 N N . GLY A 1 94 ? -3.016 1.195 -7.456 1.00 95.31 94 GLY A N 1
ATOM 699 C CA . GLY A 1 94 ? -2.046 2.243 -7.679 1.00 95.31 94 GLY A CA 1
ATOM 700 C C . GLY A 1 94 ? -1.926 2.597 -9.150 1.00 95.31 94 GLY A C 1
ATOM 701 O O . GLY A 1 94 ? -1.907 1.713 -10.003 1.00 95.31 94 GLY A O 1
ATOM 702 N N . TYR A 1 95 ? -1.814 3.889 -9.436 1.00 93.00 95 TYR A N 1
ATOM 703 C CA . TYR A 1 95 ? -1.553 4.422 -10.770 1.00 93.00 95 TYR A CA 1
ATOM 704 C C . TYR A 1 95 ? -0.261 5.244 -10.759 1.00 93.00 95 TYR A C 1
ATOM 706 O O . TYR A 1 95 ? 0.007 5.920 -9.760 1.00 93.00 95 TYR A O 1
ATOM 714 N N . PRO A 1 96 ? 0.523 5.258 -11.852 1.00 90.19 96 PRO A N 1
ATOM 715 C CA . PRO A 1 96 ? 1.699 6.106 -11.960 1.00 90.19 96 PRO A CA 1
ATOM 716 C C . PRO A 1 96 ? 1.362 7.562 -11.648 1.00 90.19 96 PRO A C 1
ATOM 718 O O . PRO A 1 96 ? 0.323 8.083 -12.065 1.00 90.19 96 PRO A O 1
ATOM 721 N N . VAL A 1 97 ? 2.255 8.241 -10.933 1.00 85.44 97 VAL A N 1
ATOM 722 C CA . VAL A 1 97 ? 2.117 9.683 -10.735 1.00 85.44 97 VAL A CA 1
ATOM 723 C C . VAL A 1 97 ? 2.333 10.353 -12.087 1.00 85.44 97 VAL A C 1
ATOM 725 O O . VAL A 1 97 ? 3.376 10.181 -12.717 1.00 85.44 97 VAL A O 1
ATOM 728 N N . MET A 1 98 ? 1.316 11.076 -12.558 1.00 73.38 98 MET A N 1
ATOM 729 C CA . MET A 1 98 ? 1.358 11.712 -13.869 1.00 73.38 98 MET A CA 1
ATOM 730 C C . MET A 1 98 ? 2.560 12.673 -13.913 1.00 73.38 98 MET A C 1
ATOM 732 O O . MET A 1 98 ? 2.682 13.517 -13.018 1.00 73.38 98 MET A O 1
ATOM 736 N N . PRO A 1 99 ? 3.457 12.571 -14.910 1.00 65.00 99 PRO A N 1
ATOM 737 C CA . PRO A 1 99 ? 4.546 13.523 -15.032 1.00 65.00 99 PRO A CA 1
ATOM 738 C C . PRO A 1 99 ? 3.940 14.918 -15.209 1.00 65.00 99 PRO A C 1
ATOM 740 O O . PRO A 1 99 ? 3.082 15.128 -16.067 1.00 65.00 99 PRO A O 1
ATOM 743 N N . GLY A 1 100 ? 4.377 15.881 -14.391 1.00 62.72 100 GLY A N 1
ATOM 744 C CA . GLY A 1 100 ? 3.838 17.251 -14.376 1.00 62.72 100 GLY A CA 1
ATOM 745 C C . GLY A 1 100 ? 4.015 18.035 -15.687 1.00 62.72 100 GLY A C 1
ATOM 746 O O . GLY A 1 100 ? 3.651 19.203 -15.756 1.00 62.72 100 GLY A O 1
ATOM 747 N N . SER A 1 101 ? 4.583 17.410 -16.717 1.00 65.12 101 SER A N 1
ATOM 748 C CA . SER A 1 101 ? 4.792 17.947 -18.058 1.00 65.12 101 SER A CA 1
ATOM 749 C C . SER A 1 101 ? 3.640 17.681 -19.032 1.00 65.12 101 SER A C 1
ATOM 751 O O . SER A 1 101 ? 3.720 18.143 -20.171 1.00 65.12 101 SER A O 1
ATOM 753 N N . TRP A 1 102 ? 2.585 16.953 -18.642 1.00 69.12 102 TRP A N 1
ATOM 754 C CA . TRP A 1 102 ? 1.435 16.778 -19.529 1.00 69.12 102 TRP A CA 1
ATOM 755 C C . TRP A 1 102 ? 0.649 18.089 -19.674 1.00 69.12 102 TRP A C 1
ATOM 757 O O . TRP A 1 102 ? -0.108 18.479 -18.785 1.00 69.12 102 TRP A O 1
ATOM 767 N N . ASP A 1 103 ? 0.826 18.769 -20.806 1.00 74.50 103 ASP A N 1
ATOM 768 C CA . ASP A 1 103 ? 0.077 19.973 -21.156 1.00 74.50 103 ASP A CA 1
ATOM 769 C C . ASP A 1 103 ? -1.184 19.589 -21.963 1.00 74.50 103 ASP A C 1
ATOM 771 O O . ASP A 1 103 ? -1.073 19.045 -23.067 1.00 74.50 103 ASP A O 1
ATOM 775 N N . PRO A 1 104 ? -2.394 19.887 -21.445 1.00 74.88 104 PRO A N 1
ATOM 776 C CA . PRO A 1 104 ? -3.665 19.552 -22.091 1.00 74.88 104 PRO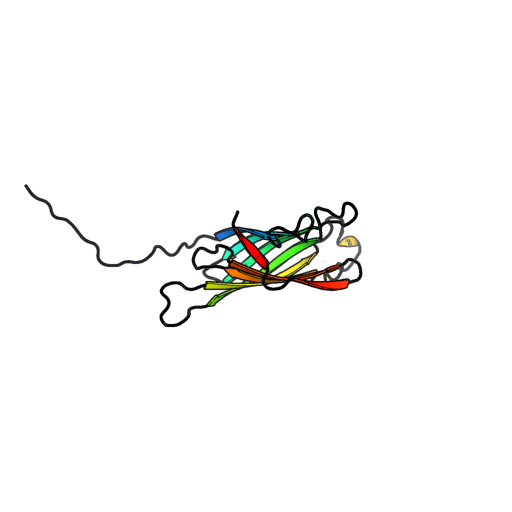 A CA 1
ATOM 777 C C . PRO A 1 104 ? -3.838 20.110 -23.511 1.00 74.88 104 PRO A C 1
ATOM 779 O O . PRO A 1 104 ? -4.685 19.627 -24.260 1.00 74.88 104 PRO A O 1
ATOM 782 N N . ARG A 1 105 ? -3.053 21.121 -23.910 1.00 81.12 105 ARG A N 1
ATOM 783 C CA . ARG A 1 105 ? -3.068 21.672 -25.275 1.00 81.12 105 ARG A CA 1
ATOM 784 C C . ARG A 1 105 ? -2.549 20.684 -26.322 1.00 81.12 105 ARG A C 1
ATOM 786 O O . ARG A 1 105 ? -2.839 20.870 -27.501 1.00 81.12 105 ARG A O 1
ATOM 793 N N . PHE A 1 106 ? -1.819 19.643 -25.915 1.00 76.81 106 PHE A N 1
ATOM 794 C CA . PHE A 1 106 ? -1.284 18.617 -26.818 1.00 76.81 106 PHE A CA 1
ATOM 795 C C . PHE A 1 106 ? -2.245 17.448 -27.084 1.00 76.81 106 PHE A C 1
ATOM 797 O O . PHE A 1 106 ? -1.874 16.511 -27.789 1.00 76.81 106 PHE A O 1
ATOM 804 N N . GLY A 1 107 ? -3.486 17.514 -26.589 1.00 76.81 107 GLY A N 1
ATOM 805 C CA . GLY A 1 107 ? -4.535 16.535 -26.882 1.00 76.81 107 GLY A CA 1
ATOM 806 C C . GLY A 1 107 ? -5.001 15.749 -25.650 1.00 76.81 107 GLY A C 1
ATOM 807 O O . GLY A 1 107 ? -4.809 16.200 -24.519 1.00 76.81 107 GLY A O 1
ATOM 808 N N . PRO A 1 108 ? -5.672 14.597 -25.840 1.00 74.81 108 PRO A N 1
ATOM 809 C CA . PRO A 1 108 ? -6.108 13.752 -24.733 1.00 74.81 108 PRO A CA 1
ATOM 810 C C . PRO A 1 108 ? -4.907 13.159 -23.984 1.00 74.81 108 PRO A C 1
ATOM 812 O O . PRO A 1 108 ? -3.944 12.715 -24.605 1.00 74.81 108 PRO A O 1
ATOM 815 N N . GLY A 1 109 ? -4.989 13.169 -22.649 1.00 71.19 109 GLY A N 1
ATOM 816 C CA . GLY A 1 109 ? -3.970 12.645 -21.732 1.00 71.19 109 GLY A CA 1
ATOM 817 C C . GLY A 1 109 ? -3.537 11.209 -22.010 1.00 71.19 109 GLY A C 1
ATOM 818 O O . GLY A 1 109 ? -4.325 10.437 -22.562 1.00 71.19 109 GLY A O 1
ATOM 819 N N . PRO A 1 110 ? -2.319 10.813 -21.591 1.00 79.19 110 PRO A N 1
ATOM 820 C CA . PRO A 1 110 ? -1.932 9.416 -21.629 1.00 79.19 110 PRO A CA 1
ATOM 821 C C . PRO A 1 110 ? -2.890 8.614 -20.745 1.00 79.19 110 PRO A C 1
ATOM 823 O O . PRO A 1 110 ? -3.212 9.016 -19.624 1.00 79.19 110 PRO A O 1
ATOM 826 N N . ALA A 1 111 ? -3.344 7.468 -21.246 1.00 79.75 111 ALA A N 1
ATOM 827 C CA . ALA A 1 111 ? -4.077 6.518 -20.427 1.00 79.75 111 ALA A CA 1
ATOM 828 C C . ALA A 1 111 ? -3.111 5.923 -19.394 1.00 79.75 111 ALA A C 1
ATOM 830 O O . ALA A 1 111 ? -2.183 5.197 -19.747 1.00 79.75 111 ALA A O 1
ATOM 831 N N . LEU A 1 112 ? -3.309 6.259 -18.119 1.00 84.44 112 LEU A N 1
ATOM 832 C CA . LEU A 1 112 ? -2.527 5.695 -17.024 1.00 84.44 112 LEU A CA 1
ATOM 833 C C . LEU A 1 112 ? -3.091 4.320 -16.670 1.00 84.44 112 LEU A C 1
ATOM 835 O O . LEU A 1 112 ? -4.200 4.212 -16.148 1.00 84.44 112 LEU A O 1
ATOM 839 N N . LEU A 1 113 ? -2.320 3.277 -16.959 1.00 87.62 113 LEU A N 1
ATOM 840 C CA . LEU A 1 113 ? -2.622 1.927 -16.499 1.00 87.62 113 LEU A CA 1
ATOM 841 C C . LEU A 1 113 ? -2.209 1.768 -15.030 1.00 87.62 113 LEU A C 1
ATOM 843 O O . LEU A 1 113 ? -1.266 2.43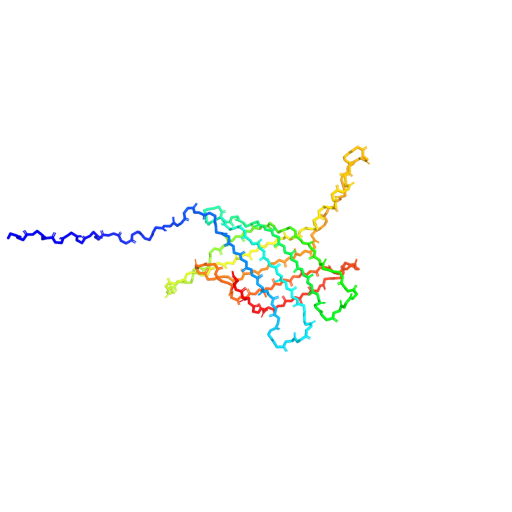7 -14.596 1.00 87.62 113 LEU A O 1
ATOM 847 N N . PRO A 1 114 ? -2.882 0.896 -14.261 1.00 91.31 114 PRO A N 1
ATOM 848 C CA . PRO A 1 114 ? -2.436 0.547 -12.922 1.00 91.31 114 PRO A CA 1
ATOM 849 C C . PRO A 1 114 ? -0.986 0.054 -12.919 1.00 91.31 114 PRO A C 1
ATOM 851 O O . PRO A 1 114 ? -0.588 -0.714 -13.793 1.00 91.31 114 PRO A O 1
ATOM 854 N N . ASN A 1 115 ? -0.207 0.482 -11.929 1.00 92.81 115 ASN A N 1
ATOM 855 C CA . ASN A 1 115 ? 1.168 0.022 -11.721 1.00 92.81 115 ASN A CA 1
ATOM 856 C C . ASN A 1 115 ? 1.374 -0.696 -10.386 1.00 92.81 115 ASN A C 1
ATOM 858 O O . ASN A 1 115 ? 2.445 -1.265 -10.180 1.00 92.81 115 ASN A O 1
ATOM 862 N N . VAL A 1 116 ? 0.370 -0.684 -9.504 1.00 96.19 116 VAL A N 1
ATOM 863 C CA . VAL A 1 116 ? 0.381 -1.428 -8.244 1.00 96.19 116 VAL A CA 1
ATOM 864 C C . VAL A 1 116 ? -1.010 -1.973 -7.926 1.00 96.19 116 VAL A C 1
ATOM 866 O O . VAL A 1 116 ? -2.019 -1.296 -8.116 1.00 96.19 116 VAL A O 1
ATOM 869 N N . GLU A 1 117 ? -1.061 -3.174 -7.369 1.00 97.25 117 GLU A N 1
ATOM 870 C CA . GLU A 1 117 ? -2.222 -3.724 -6.674 1.00 97.25 117 GLU A CA 1
ATOM 871 C C . GLU A 1 117 ? -1.807 -4.046 -5.241 1.00 97.25 117 GLU A C 1
ATOM 873 O O . GLU A 1 117 ? -0.822 -4.744 -5.036 1.00 97.25 117 GLU A O 1
ATOM 878 N N . LEU A 1 118 ? -2.529 -3.532 -4.248 1.00 98.00 118 LEU A N 1
ATOM 879 C CA . LEU A 1 118 ? -2.199 -3.668 -2.832 1.00 98.00 118 LEU A CA 1
ATOM 880 C C . LEU A 1 118 ? -3.356 -4.316 -2.074 1.00 98.00 118 LEU A C 1
ATOM 882 O O . LEU A 1 118 ? -4.509 -3.903 -2.192 1.00 98.00 118 LEU A O 1
ATOM 886 N N . ARG A 1 119 ? -3.017 -5.288 -1.231 1.00 98.06 119 ARG A N 1
ATOM 887 C CA . ARG A 1 119 ? -3.864 -5.848 -0.180 1.00 98.06 119 ARG A CA 1
ATOM 888 C C . ARG A 1 119 ? -3.103 -5.755 1.133 1.00 98.06 119 ARG A C 1
ATOM 890 O O . ARG A 1 119 ? -2.097 -6.434 1.308 1.00 98.06 119 ARG A O 1
ATOM 897 N N . LEU A 1 120 ? -3.569 -4.914 2.040 1.00 97.62 120 LEU A N 1
ATOM 898 C CA . LEU A 1 120 ? -2.927 -4.641 3.318 1.00 97.62 120 LEU A CA 1
ATOM 899 C C . LEU A 1 120 ? -3.891 -5.000 4.449 1.00 97.62 120 LEU A C 1
ATOM 901 O O . LEU A 1 120 ? -4.980 -4.438 4.545 1.00 97.62 120 LEU A O 1
ATOM 905 N N . LEU A 1 121 ? -3.487 -5.940 5.297 1.00 96.56 121 LEU A N 1
ATOM 906 C CA . LEU A 1 121 ? -4.203 -6.270 6.520 1.00 96.56 121 LEU A CA 1
ATOM 907 C C . LEU A 1 121 ? -3.679 -5.391 7.656 1.00 96.56 121 LEU A C 1
ATOM 909 O O . LEU A 1 121 ? -2.471 -5.350 7.910 1.00 96.56 121 LEU A O 1
ATOM 913 N N . VAL A 1 122 ? -4.595 -4.717 8.344 1.00 95.19 122 VAL A N 1
ATOM 914 C CA . VAL A 1 122 ? -4.302 -3.862 9.497 1.00 95.19 122 VAL A CA 1
ATOM 915 C C . VAL A 1 122 ? -5.195 -4.216 10.682 1.00 95.19 122 VAL A C 1
ATOM 917 O O . VAL A 1 122 ? -6.281 -4.769 10.498 1.00 95.19 122 VAL A O 1
ATOM 920 N N . ASN A 1 123 ? -4.759 -3.890 11.896 1.00 92.88 123 ASN A N 1
ATOM 921 C CA . ASN A 1 123 ? -5.571 -4.064 13.104 1.00 92.88 123 ASN A CA 1
ATOM 922 C C . ASN A 1 123 ? -6.641 -2.953 13.246 1.00 92.88 123 ASN A C 1
ATOM 924 O O . ASN A 1 123 ? -6.826 -2.105 12.364 1.00 92.88 123 ASN A O 1
ATOM 928 N N . SER A 1 124 ? -7.354 -2.937 14.375 1.00 88.06 124 SER A N 1
ATOM 929 C CA . SER A 1 124 ? -8.397 -1.936 14.655 1.00 88.06 124 SER A CA 1
ATOM 930 C C . SER A 1 124 ? -7.871 -0.496 14.798 1.00 88.06 124 SER A C 1
ATOM 932 O O . SER A 1 124 ? -8.616 0.464 14.608 1.00 88.06 124 SER A O 1
ATOM 934 N N . GLN A 1 125 ? -6.579 -0.344 15.086 1.00 89.12 125 GLN A N 1
ATOM 935 C CA . GLN A 1 125 ? -5.845 0.912 15.225 1.00 89.12 125 GLN A CA 1
ATOM 936 C C . GLN A 1 125 ? -5.186 1.352 13.905 1.00 89.12 125 GLN A C 1
ATOM 938 O O . GLN A 1 125 ? -4.538 2.404 13.855 1.00 89.12 125 GLN A O 1
ATOM 943 N N . TYR A 1 126 ? -5.410 0.586 12.831 1.00 90.38 126 TYR A N 1
ATOM 944 C CA . TYR A 1 126 ? -4.779 0.727 11.522 1.00 90.38 126 TYR A CA 1
ATOM 945 C C . TYR A 1 126 ? -3.264 0.498 11.528 1.00 90.38 126 TYR A C 1
ATOM 947 O O . TYR A 1 126 ? -2.574 0.992 10.637 1.00 90.38 126 TYR A O 1
ATOM 955 N N . ASP A 1 127 ? -2.736 -0.266 12.483 1.00 93.38 127 ASP A N 1
ATOM 956 C CA . ASP A 1 127 ? -1.353 -0.722 12.425 1.00 93.38 127 ASP A CA 1
ATOM 957 C C . ASP A 1 127 ? -1.207 -1.873 11.434 1.00 93.38 127 ASP A C 1
ATOM 959 O O . ASP A 1 127 ? -2.043 -2.779 11.376 1.00 93.38 127 ASP A O 1
ATOM 963 N N . GLY A 1 128 ? -0.136 -1.826 10.647 1.00 91.56 128 GLY A N 1
ATOM 964 C CA . GLY A 1 128 ? 0.163 -2.823 9.637 1.00 91.56 128 GLY A CA 1
ATOM 965 C C . GLY A 1 128 ? 0.470 -4.186 10.246 1.00 91.56 128 GLY A C 1
ATOM 966 O O . GLY A 1 128 ? 1.260 -4.292 11.179 1.00 91.56 128 GLY A O 1
ATOM 967 N N . ILE A 1 129 ? -0.131 -5.233 9.682 1.00 93.12 129 ILE A N 1
ATOM 968 C CA . ILE A 1 129 ? 0.154 -6.623 10.049 1.00 93.12 129 ILE A CA 1
ATOM 969 C C . ILE A 1 129 ? 0.948 -7.276 8.918 1.00 93.12 129 ILE A C 1
ATOM 971 O O . ILE A 1 129 ? 2.113 -7.642 9.070 1.00 93.12 129 ILE A O 1
ATOM 975 N N . VAL A 1 130 ? 0.308 -7.404 7.756 1.00 96.56 130 VAL A N 1
ATOM 976 C CA . VAL A 1 130 ? 0.865 -8.094 6.593 1.00 96.56 130 VAL A CA 1
ATOM 977 C C . VAL A 1 130 ? 0.292 -7.509 5.309 1.00 96.56 130 VAL A C 1
ATOM 979 O O . VAL A 1 130 ? -0.867 -7.090 5.268 1.00 96.56 130 VAL A O 1
ATOM 982 N N . ALA A 1 131 ? 1.096 -7.489 4.254 1.00 97.38 131 ALA A N 1
ATOM 983 C CA . ALA A 1 131 ? 0.687 -7.038 2.940 1.00 97.38 131 ALA A CA 1
ATOM 984 C C . ALA A 1 131 ? 0.992 -8.076 1.861 1.00 97.38 131 ALA A C 1
ATOM 986 O O . ALA A 1 131 ? 1.983 -8.803 1.906 1.00 97.38 131 ALA A O 1
ATOM 987 N N . THR A 1 132 ? 0.126 -8.102 0.859 1.00 97.50 132 THR A N 1
ATOM 988 C CA . THR A 1 132 ? 0.379 -8.715 -0.440 1.00 97.50 132 THR A CA 1
ATOM 989 C C . THR A 1 132 ? 0.225 -7.630 -1.486 1.00 97.50 132 THR A C 1
ATOM 991 O O . THR A 1 132 ? -0.772 -6.907 -1.476 1.00 97.50 132 THR A O 1
ATOM 994 N N . TYR A 1 133 ? 1.198 -7.487 -2.373 1.00 96.75 133 TYR A N 1
ATOM 995 C CA . TYR A 1 133 ? 1.127 -6.498 -3.435 1.00 96.75 133 TYR A CA 1
ATOM 996 C C . TYR A 1 133 ? 1.766 -7.002 -4.720 1.00 96.75 133 TYR A C 1
ATOM 998 O O . TYR A 1 133 ? 2.693 -7.805 -4.696 1.00 96.75 133 TYR A O 1
ATOM 1006 N N . THR A 1 134 ? 1.269 -6.501 -5.839 1.00 96.19 134 THR A N 1
ATOM 1007 C CA . THR A 1 134 ? 1.864 -6.688 -7.158 1.00 96.19 134 THR A CA 1
ATOM 1008 C C . THR A 1 134 ? 2.290 -5.325 -7.660 1.00 96.19 134 THR A C 1
ATOM 1010 O O . THR A 1 134 ? 1.498 -4.388 -7.606 1.00 96.19 134 THR A O 1
ATOM 1013 N N . TYR A 1 135 ? 3.514 -5.201 -8.152 1.00 93.44 135 TYR A N 1
ATOM 1014 C CA . TYR A 1 135 ? 3.962 -4.025 -8.892 1.00 93.44 135 TYR A CA 1
ATOM 1015 C C . TYR A 1 135 ? 4.459 -4.451 -10.268 1.00 93.44 135 TYR A C 1
ATOM 1017 O O . TYR A 1 135 ? 4.829 -5.606 -10.476 1.00 93.44 135 TYR A O 1
ATOM 1025 N N . TYR A 1 136 ? 4.428 -3.531 -11.222 1.00 89.38 136 TYR A N 1
ATOM 1026 C CA . TYR A 1 136 ? 4.839 -3.809 -12.594 1.00 89.38 136 TYR A CA 1
ATOM 1027 C C . TYR A 1 136 ? 6.200 -3.165 -12.863 1.00 89.38 136 TYR A C 1
ATOM 1029 O O . TYR A 1 136 ? 6.391 -1.978 -12.584 1.00 89.38 136 TYR A O 1
ATOM 1037 N N . THR A 1 137 ? 7.138 -3.946 -13.403 1.00 84.31 137 THR A N 1
ATOM 1038 C CA . THR A 1 137 ? 8.449 -3.447 -13.848 1.00 84.31 137 THR A CA 1
ATOM 1039 C C . THR A 1 137 ? 8.310 -2.544 -15.078 1.00 84.31 137 THR A C 1
ATOM 1041 O O . THR A 1 137 ? 7.229 -2.444 -15.664 1.00 84.31 137 THR A O 1
ATOM 1044 N N . GLU A 1 138 ? 9.401 -1.895 -15.505 1.00 79.06 138 GLU A N 1
ATOM 1045 C CA . GLU A 1 138 ? 9.411 -1.083 -16.737 1.00 79.06 138 GLU A CA 1
ATOM 1046 C C . GLU A 1 138 ? 8.954 -1.881 -17.974 1.00 79.06 138 GLU A C 1
ATOM 1048 O O . GLU A 1 138 ? 8.254 -1.346 -18.831 1.00 79.06 138 GLU A O 1
ATOM 1053 N N . ASP A 1 139 ? 9.248 -3.184 -18.016 1.00 83.69 139 ASP A N 1
ATOM 1054 C CA . ASP A 1 139 ? 8.819 -4.104 -19.079 1.00 83.69 139 ASP A CA 1
ATOM 1055 C C . ASP A 1 139 ? 7.367 -4.599 -18.916 1.00 83.69 139 ASP A C 1
ATOM 1057 O O . ASP A 1 139 ? 6.959 -5.573 -19.549 1.00 83.69 139 ASP A O 1
ATOM 1061 N N . HIS A 1 140 ? 6.582 -3.979 -18.029 1.00 80.75 140 HIS A N 1
ATOM 1062 C CA . HIS A 1 140 ? 5.221 -4.389 -17.666 1.00 80.75 140 HIS A CA 1
ATOM 1063 C C . HIS A 1 140 ? 5.111 -5.836 -17.162 1.00 80.75 140 HIS A C 1
ATOM 1065 O O . HIS A 1 140 ? 4.045 -6.452 -17.232 1.00 80.75 140 HIS A O 1
ATOM 1071 N N . THR A 1 141 ? 6.198 -6.383 -16.616 1.00 88.69 141 THR A N 1
ATOM 1072 C CA . THR A 1 141 ? 6.170 -7.707 -15.995 1.00 88.69 141 THR A CA 1
ATOM 1073 C C . THR A 1 141 ? 5.666 -7.568 -14.557 1.00 88.69 141 THR A C 1
ATOM 1075 O O . THR A 1 141 ? 6.237 -6.777 -13.800 1.00 88.69 141 THR A O 1
ATOM 1078 N N . PRO A 1 142 ? 4.606 -8.292 -14.156 1.00 92.62 142 PRO A N 1
ATOM 1079 C CA . PRO A 1 142 ? 4.125 -8.250 -12.784 1.00 92.62 142 PRO A CA 1
ATOM 1080 C C . PRO A 1 142 ? 5.100 -8.981 -11.856 1.00 92.62 142 PRO A C 1
ATOM 1082 O O . PRO A 1 142 ? 5.477 -10.127 -12.106 1.00 92.62 142 PRO A O 1
ATOM 1085 N N . VAL A 1 143 ? 5.464 -8.329 -10.757 1.00 92.56 143 VAL A N 1
ATOM 1086 C CA . VAL A 1 143 ? 6.211 -8.916 -9.645 1.00 92.56 143 VAL A CA 1
ATOM 1087 C C . VAL A 1 143 ? 5.293 -8.935 -8.435 1.00 92.56 143 VAL A C 1
ATOM 1089 O O . VAL A 1 143 ? 4.863 -7.888 -7.950 1.00 92.56 143 VAL A O 1
ATOM 1092 N N . GLN A 1 144 ? 4.970 -10.139 -7.974 1.00 95.31 144 GLN A N 1
ATOM 1093 C CA . GLN A 1 144 ? 4.073 -10.355 -6.849 1.00 95.31 144 GLN A CA 1
ATOM 1094 C C . GLN A 1 144 ? 4.869 -10.625 -5.572 1.00 95.31 144 GLN A C 1
ATOM 1096 O O . GLN A 1 144 ? 5.774 -11.457 -5.544 1.00 95.31 144 GLN A O 1
ATOM 1101 N N . MET A 1 145 ? 4.486 -9.931 -4.508 1.00 94.56 145 MET A N 1
ATOM 1102 C CA . MET A 1 145 ? 5.063 -10.009 -3.175 1.00 94.56 145 MET A CA 1
ATOM 1103 C C . MET A 1 145 ? 3.959 -10.444 -2.217 1.00 94.56 145 MET A C 1
ATOM 1105 O O . MET A 1 145 ? 2.967 -9.735 -2.057 1.00 94.56 145 MET A O 1
ATOM 1109 N N . GLU A 1 146 ? 4.101 -11.611 -1.596 1.00 95.25 146 GLU A N 1
ATOM 1110 C CA . GLU A 1 146 ? 3.055 -12.211 -0.762 1.00 95.25 146 GLU A CA 1
ATOM 1111 C C . GLU A 1 146 ? 3.468 -12.280 0.703 1.00 95.25 146 GLU A C 1
ATOM 1113 O O . GLU A 1 146 ? 4.609 -12.601 1.028 1.00 95.25 146 GLU A O 1
ATOM 1118 N N . ASN A 1 147 ? 2.500 -12.041 1.588 1.00 94.31 147 ASN A N 1
ATOM 1119 C CA . ASN A 1 147 ? 2.650 -12.190 3.036 1.00 94.31 147 ASN A CA 1
ATOM 1120 C C . ASN A 1 147 ? 3.862 -11.445 3.630 1.00 94.31 147 ASN A C 1
ATOM 1122 O O . ASN A 1 147 ? 4.526 -11.943 4.542 1.00 94.31 147 ASN A O 1
ATOM 1126 N N . ILE A 1 148 ? 4.147 -10.242 3.126 1.00 96.06 148 ILE A N 1
ATOM 1127 C CA . ILE A 1 148 ? 5.269 -9.429 3.596 1.00 96.06 148 ILE A CA 1
ATOM 1128 C C . ILE A 1 148 ? 4.861 -8.685 4.875 1.00 96.06 148 ILE A C 1
ATOM 1130 O O . ILE A 1 148 ? 3.828 -8.009 4.872 1.00 96.06 148 ILE A O 1
ATOM 1134 N N . PRO A 1 149 ? 5.646 -8.779 5.963 1.00 95.56 149 PRO A N 1
ATOM 1135 C CA . PRO A 1 149 ? 5.384 -8.037 7.190 1.00 95.56 149 PRO A CA 1
ATOM 1136 C C . PRO A 1 149 ? 5.330 -6.527 6.959 1.00 95.56 149 PRO A C 1
ATOM 1138 O O . PRO A 1 149 ? 6.092 -5.977 6.158 1.00 95.56 149 PRO A O 1
ATOM 1141 N N . VAL A 1 150 ? 4.446 -5.862 7.699 1.00 96.62 150 VAL A N 1
ATOM 1142 C CA . VAL A 1 150 ? 4.270 -4.410 7.628 1.00 96.62 150 VAL A CA 1
ATOM 1143 C C . VAL A 1 150 ? 4.707 -3.786 8.947 1.00 96.62 150 VAL A C 1
ATOM 1145 O O . VAL A 1 150 ? 4.369 -4.278 10.018 1.00 96.62 150 VAL A O 1
ATOM 1148 N N . GLN A 1 151 ? 5.449 -2.688 8.867 1.00 95.00 151 GLN A N 1
ATOM 1149 C CA . GLN A 1 151 ? 5.787 -1.839 10.004 1.00 95.00 151 GLN A CA 1
ATOM 1150 C C . GLN A 1 151 ? 5.029 -0.521 9.865 1.00 95.00 151 GLN A C 1
ATOM 1152 O O . GLN A 1 151 ? 5.166 0.149 8.843 1.00 95.00 151 GLN A O 1
ATOM 1157 N N . THR A 1 152 ? 4.234 -0.153 10.868 1.00 94.06 152 THR A N 1
ATOM 1158 C CA . THR A 1 152 ? 3.699 1.212 10.989 1.00 94.06 152 THR A CA 1
ATOM 1159 C C . THR A 1 152 ? 4.803 2.127 11.509 1.00 94.06 152 THR A C 1
ATOM 1161 O O . THR A 1 152 ? 5.496 1.747 12.458 1.00 94.06 152 THR A O 1
ATOM 1164 N N . ILE A 1 153 ? 4.973 3.296 10.891 1.00 89.56 153 ILE A N 1
ATOM 1165 C CA . ILE A 1 153 ? 6.000 4.292 11.244 1.00 89.56 153 ILE A CA 1
ATOM 1166 C C . ILE A 1 153 ? 5.353 5.495 11.933 1.00 89.56 153 ILE A C 1
ATOM 1168 O O . ILE A 1 153 ? 4.222 5.862 11.533 1.00 89.56 153 ILE A O 1
#

pLDDT: mean 83.11, std 17.34, range [34.72, 98.06]